Protein AF-A0AAE0TA79-F1 (afdb_monomer)

InterPro domains:
  IPR016680 NADH dehydrogenase [ubiquinone] (complex I), alpha subcomplex, subunit 8 [PTHR13344] (13-150)
  IPR031731 IMS import disulfide relay-system, CHCH-CHCH-like Cx9C [PF16860] (76-118)

Nearest PDB structures (foldseek):
  8ugn-assembly1_1X  TM=8.614E-01  e=1.586E-12  Sus scrofa
  7vz8-assembly1_u  TM=8.768E-01  e=3.203E-12  Sus scrofa
  8uex-assembly1_1X  TM=8.521E-01  e=9.447E-12  Sus scrofa
  8b9z-assembly1_X  TM=8.011E-01  e=2.444E-12  Drosophila melanogaster
  8esz-assembly1_A8  TM=8.380E-01  e=1.053E-11  Drosophila melanogaster

Secondary structure (DSSP, 8-state):
-PPPTT-PPPPHHHH--------HHHHHHHHHHHHHHSHHHHHHHHHHHHHH--GGGGHHHHHHHHHHHHHHHHHHHHHSHHHHHHHHHHHHHH-TT--SSTTHHHHHHHHHHIIIII--PPPPTTGGGS-------SPPP-PPPP-PPPPPPPPPP-TTTS---TT--------

Mean predicted aligned error: 9.64 Å

Structure (mmCIF, N/CA/C/O backbone):
data_AF-A0AAE0TA79-F1
#
_entry.id   AF-A0AAE0TA79-F1
#
loop_
_atom_site.group_PDB
_atom_site.id
_atom_site.type_symbol
_atom_site.label_atom_id
_atom_site.label_alt_id
_atom_site.label_comp_id
_atom_site.label_asym_id
_atom_site.label_entity_id
_atom_site.label_seq_id
_atom_site.pdbx_PDB_ins_code
_atom_site.Cartn_x
_atom_site.Cartn_y
_atom_site.Cartn_z
_atom_site.occupancy
_atom_site.B_iso_or_equiv
_atom_site.auth_seq_id
_atom_site.auth_comp_id
_atom_site.auth_asym_id
_atom_site.auth_atom_id
_atom_site.pdbx_PDB_model_num
ATOM 1 N N . MET A 1 1 ? 11.664 24.610 -18.629 1.00 49.12 1 M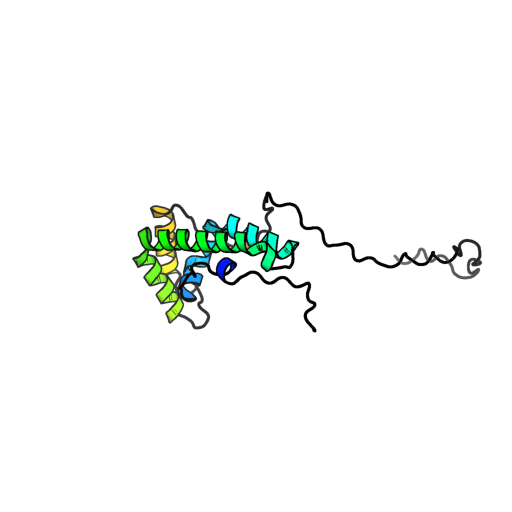ET A N 1
ATOM 2 C CA . MET A 1 1 ? 12.118 23.472 -19.454 1.00 49.12 1 MET A CA 1
ATOM 3 C C . MET A 1 1 ? 11.191 23.410 -20.657 1.00 49.12 1 MET A C 1
ATOM 5 O O . MET A 1 1 ? 9.999 23.251 -20.424 1.00 49.12 1 MET A O 1
ATOM 9 N N . PRO A 1 2 ? 11.652 23.659 -21.893 1.00 56.72 2 PRO A N 1
ATOM 10 C CA . PRO A 1 2 ? 10.791 23.514 -23.058 1.00 56.72 2 PRO A CA 1
ATOM 11 C C . PRO A 1 2 ? 10.674 22.024 -23.393 1.00 56.72 2 PRO A C 1
ATOM 13 O O . PRO A 1 2 ? 11.690 21.354 -23.585 1.00 56.72 2 PRO A O 1
ATOM 16 N N . TRP A 1 3 ? 9.445 21.513 -23.401 1.00 56.72 3 TRP A N 1
ATOM 17 C CA . TRP A 1 3 ? 9.122 20.164 -23.860 1.00 56.72 3 TRP A CA 1
ATOM 18 C C . TRP A 1 3 ? 9.621 20.000 -25.299 1.00 56.72 3 TRP A C 1
ATOM 20 O O . TRP A 1 3 ? 9.338 20.851 -26.145 1.00 56.72 3 TRP A O 1
ATOM 30 N N . LYS A 1 4 ? 10.409 18.956 -25.569 1.00 63.38 4 LYS A N 1
ATOM 31 C CA . LYS A 1 4 ? 10.784 18.592 -26.941 1.00 63.38 4 LYS A CA 1
ATOM 32 C C . LYS A 1 4 ? 9.718 17.645 -27.489 1.00 63.38 4 LYS A C 1
ATOM 34 O O . LYS A 1 4 ? 9.127 16.868 -26.749 1.00 63.38 4 LYS A O 1
ATOM 39 N N . GLU A 1 5 ? 9.516 17.679 -28.799 1.00 58.06 5 GLU A N 1
ATOM 40 C CA . GLU A 1 5 ? 8.507 16.911 -29.553 1.00 58.06 5 GLU A CA 1
ATOM 41 C C . GLU A 1 5 ? 8.632 15.373 -29.414 1.00 58.06 5 GLU A C 1
ATOM 43 O O . GLU A 1 5 ? 7.758 14.626 -29.836 1.00 58.06 5 GLU A O 1
ATOM 48 N N . THR A 1 6 ? 9.702 14.887 -28.776 1.00 63.78 6 THR A N 1
ATOM 49 C CA . THR A 1 6 ? 9.982 13.469 -28.501 1.00 63.78 6 THR A CA 1
ATOM 50 C C . THR A 1 6 ? 9.346 12.926 -27.213 1.00 63.78 6 THR A C 1
ATOM 52 O O . THR A 1 6 ? 9.469 11.733 -26.939 1.00 63.78 6 THR A O 1
ATOM 55 N N . ASP A 1 7 ? 8.693 13.760 -26.399 1.00 70.44 7 ASP A N 1
ATOM 56 C CA . ASP A 1 7 ? 8.113 13.330 -25.123 1.00 70.44 7 ASP A CA 1
ATOM 57 C C . ASP A 1 7 ? 6.706 12.725 -25.323 1.00 70.44 7 ASP A C 1
ATOM 59 O O . ASP A 1 7 ? 5.69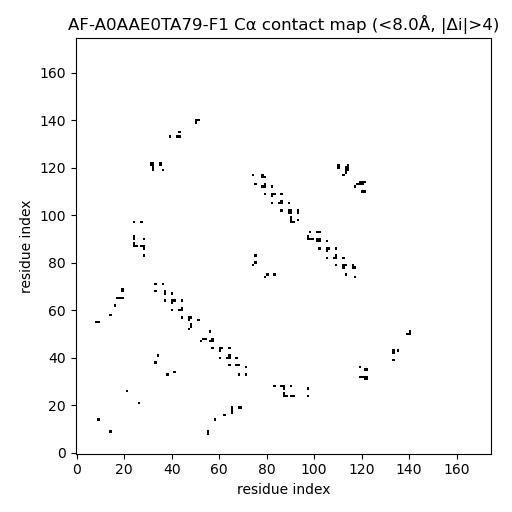8 13.419 -25.242 1.00 70.44 7 ASP A O 1
ATOM 63 N N . TYR A 1 8 ? 6.622 11.407 -25.551 1.00 78.69 8 TYR A N 1
ATOM 64 C CA . TYR A 1 8 ? 5.350 10.669 -25.677 1.00 78.69 8 TYR A CA 1
ATOM 65 C C . TYR A 1 8 ? 4.590 10.602 -24.343 1.00 78.69 8 TYR A C 1
ATOM 67 O O . TYR A 1 8 ? 5.076 9.981 -23.390 1.00 78.69 8 TYR A O 1
ATOM 75 N N . LEU A 1 9 ? 3.397 11.202 -24.270 1.00 86.56 9 LEU A N 1
ATOM 76 C CA . LEU A 1 9 ? 2.446 10.977 -23.179 1.00 86.56 9 LEU A CA 1
ATOM 77 C C . LEU A 1 9 ? 1.434 9.889 -23.578 1.00 86.56 9 LEU A C 1
ATOM 79 O O . LEU A 1 9 ? 0.942 9.919 -24.706 1.00 86.56 9 LEU A O 1
ATOM 83 N N . PRO A 1 10 ? 1.102 8.962 -22.663 1.00 88.69 10 PRO A N 1
ATOM 84 C CA . PRO A 1 10 ? 0.062 7.964 -22.893 1.00 88.69 10 PRO A CA 1
ATOM 85 C C . PRO A 1 10 ? -1.305 8.628 -23.096 1.00 88.69 10 PRO A C 1
ATOM 87 O O . PRO A 1 10 ? -1.559 9.731 -22.598 1.00 88.69 10 PRO A O 1
ATOM 90 N N . SER A 1 11 ? -2.190 7.946 -23.821 1.00 91.75 11 SER A N 1
ATOM 91 C CA . SER A 1 11 ? -3.553 8.425 -24.058 1.00 91.75 11 SER A CA 1
ATOM 92 C C . SER A 1 11 ? -4.396 8.376 -22.774 1.00 91.75 11 SER A C 1
ATOM 94 O O . SER A 1 11 ? -4.094 7.641 -21.831 1.00 91.75 11 SER A O 1
ATOM 96 N N . TYR A 1 12 ? -5.492 9.142 -22.728 1.00 90.44 12 TYR A N 1
ATOM 97 C CA . TYR A 1 12 ? -6.413 9.102 -21.585 1.00 90.44 12 TYR A CA 1
ATOM 98 C C . TYR A 1 12 ? -7.022 7.711 -21.370 1.00 90.44 12 TYR A C 1
ATOM 100 O O . TYR A 1 12 ? -7.181 7.296 -20.228 1.00 90.44 12 TYR A O 1
ATOM 108 N N . GLU A 1 13 ? -7.299 6.972 -22.444 1.00 90.75 13 GLU A N 1
ATOM 109 C CA . GLU A 1 13 ? -7.868 5.620 -22.374 1.00 90.75 13 GLU A CA 1
ATOM 110 C C . GLU A 1 13 ? -6.910 4.624 -21.702 1.00 90.75 13 GLU A C 1
ATOM 112 O O . GLU A 1 13 ? -7.327 3.761 -20.930 1.00 90.75 13 GLU A O 1
ATOM 117 N N . GLU A 1 14 ? -5.602 4.773 -21.928 1.00 88.38 14 GLU A N 1
ATOM 118 C CA . GLU A 1 14 ? -4.585 3.954 -21.265 1.00 88.38 14 GLU A CA 1
ATOM 119 C C . GLU A 1 14 ? -4.482 4.251 -19.765 1.00 88.38 14 GLU A C 1
ATOM 121 O O . GLU A 1 14 ? -4.172 3.348 -18.982 1.00 88.38 14 GLU A O 1
ATOM 126 N N . LEU A 1 15 ? -4.739 5.498 -19.366 1.00 90.12 15 LEU A N 1
ATOM 127 C CA . LEU A 1 15 ? -4.671 5.973 -17.983 1.00 90.12 15 LEU A CA 1
ATOM 128 C C . LEU A 1 15 ? -5.944 5.669 -17.188 1.00 90.12 15 LEU A C 1
ATOM 130 O O . LEU A 1 15 ? -5.881 5.552 -15.965 1.00 90.12 15 LEU A O 1
ATOM 134 N N . THR A 1 16 ? -7.093 5.539 -17.855 1.00 91.44 16 THR A N 1
ATOM 135 C CA . THR A 1 16 ? -8.363 5.256 -17.186 1.00 91.44 16 THR A CA 1
ATOM 136 C C . THR A 1 16 ? -8.381 3.841 -16.615 1.00 91.44 16 THR A C 1
ATOM 138 O O . THR A 1 16 ? -8.435 2.845 -17.335 1.00 91.44 16 THR A O 1
ATOM 141 N N . VAL A 1 17 ? -8.342 3.760 -15.289 1.00 92.44 17 VAL A N 1
ATOM 142 C CA . VAL A 1 17 ? -8.389 2.532 -14.488 1.00 92.44 17 VAL A CA 1
ATOM 143 C C . VAL A 1 17 ? -9.416 2.770 -13.381 1.00 92.44 17 VAL A C 1
ATOM 145 O O . VAL A 1 17 ? -9.507 3.900 -12.898 1.00 92.44 17 VAL A O 1
ATOM 148 N N . PRO A 1 18 ? -10.208 1.766 -12.959 1.00 93.25 18 PRO A N 1
ATOM 149 C CA . PRO A 1 18 ? -11.078 1.936 -11.802 1.00 93.25 18 PRO A CA 1
ATOM 150 C C . PRO A 1 18 ? -10.252 2.360 -10.581 1.00 93.25 18 PRO A C 1
ATOM 152 O O . PRO A 1 18 ? -9.263 1.715 -10.239 1.00 93.25 18 PRO A O 1
ATOM 155 N N . GLU A 1 19 ? -10.649 3.447 -9.927 1.00 92.50 19 GLU A N 1
ATOM 156 C CA . GLU A 1 19 ? -9.941 3.970 -8.761 1.00 92.50 19 GLU A CA 1
ATOM 157 C C . GLU A 1 19 ? -10.451 3.345 -7.465 1.00 92.50 19 GLU A C 1
ATOM 159 O O . GLU A 1 19 ? -11.646 3.099 -7.276 1.00 92.50 19 GLU A O 1
ATOM 164 N N . LEU A 1 20 ? -9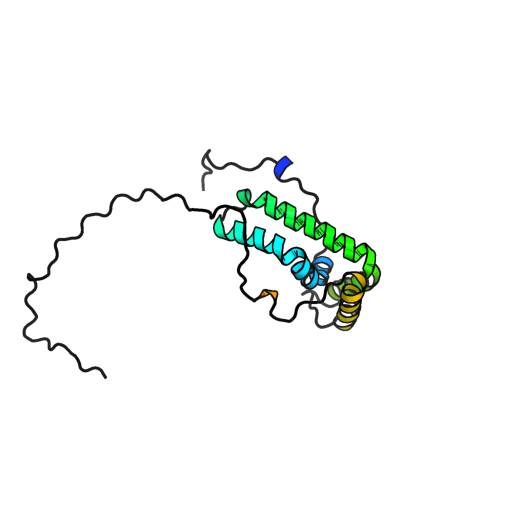.532 3.120 -6.530 1.00 93.19 20 LEU A N 1
ATOM 165 C CA . LEU A 1 20 ? -9.876 2.645 -5.202 1.00 93.19 20 LEU A CA 1
ATOM 166 C C . LEU A 1 20 ? -10.386 3.819 -4.353 1.00 93.19 20 LEU A C 1
ATOM 168 O O . LEU A 1 20 ? -9.611 4.519 -3.705 1.00 93.19 20 LEU A O 1
ATOM 172 N N . THR A 1 21 ? -11.702 4.026 -4.343 1.00 93.00 21 THR A N 1
ATOM 173 C CA . THR A 1 21 ? -12.366 5.123 -3.618 1.00 93.00 21 THR A CA 1
ATOM 174 C C . THR A 1 21 ? -12.470 4.840 -2.113 1.00 93.00 21 THR A C 1
ATOM 176 O O . THR A 1 21 ? -13.562 4.671 -1.566 1.00 93.00 21 T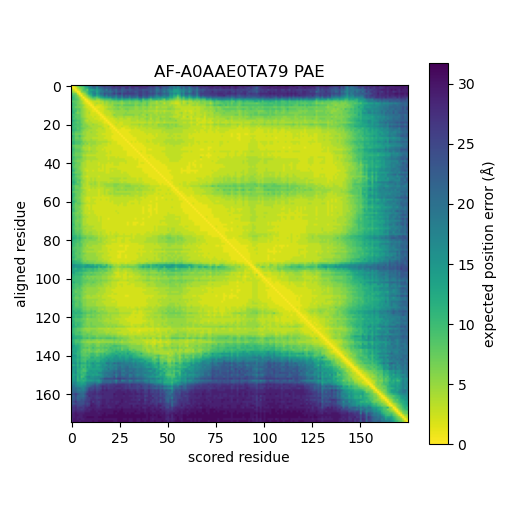HR A O 1
ATOM 179 N N . LEU A 1 22 ? -11.327 4.732 -1.433 1.00 92.94 22 LEU A N 1
ATOM 180 C CA . LEU A 1 22 ? -11.237 4.539 0.015 1.00 92.94 22 LEU A CA 1
ATOM 181 C C . LEU A 1 22 ? -10.621 5.764 0.688 1.00 92.94 22 LEU A C 1
ATOM 183 O O . LEU A 1 22 ? -9.752 6.431 0.134 1.00 92.94 22 LEU A O 1
ATOM 187 N N . THR A 1 23 ? -11.045 6.041 1.918 1.00 94.00 23 THR A N 1
ATOM 188 C CA . THR A 1 23 ? -10.473 7.130 2.713 1.00 94.00 23 THR A CA 1
ATOM 189 C C . THR A 1 23 ? -9.132 6.720 3.331 1.00 94.00 23 THR A C 1
ATOM 191 O O . THR A 1 23 ? -8.845 5.541 3.561 1.00 94.00 23 THR A O 1
ATOM 194 N N . THR A 1 24 ? -8.296 7.705 3.659 1.00 93.94 24 THR A N 1
ATOM 195 C CA . THR A 1 24 ? -6.998 7.502 4.321 1.00 93.94 24 THR A CA 1
ATOM 196 C C . THR A 1 24 ? -7.037 6.606 5.573 1.00 93.94 24 THR A C 1
ATOM 198 O O . THR A 1 24 ? -6.192 5.710 5.655 1.00 93.94 24 THR A O 1
ATOM 201 N N . PRO A 1 25 ? -7.963 6.766 6.547 1.00 94.56 25 PRO A N 1
ATOM 202 C CA . PRO A 1 25 ? -8.030 5.879 7.717 1.00 94.56 25 PRO A CA 1
ATOM 203 C C . PRO A 1 25 ? -8.295 4.418 7.339 1.00 94.56 25 PRO A C 1
ATOM 205 O O . PRO A 1 25 ? -7.693 3.518 7.923 1.00 94.56 25 PRO A O 1
ATOM 208 N N . VAL A 1 26 ? -9.130 4.177 6.324 1.00 95.44 26 VAL A N 1
ATOM 209 C CA . VAL A 1 26 ? -9.439 2.834 5.815 1.00 95.44 26 VAL A CA 1
ATOM 210 C C . VAL A 1 26 ? -8.197 2.198 5.196 1.00 95.44 26 VAL A C 1
ATOM 212 O O . VAL A 1 26 ? -7.817 1.081 5.557 1.00 95.44 26 VAL A O 1
ATOM 215 N N . MET A 1 27 ? -7.511 2.933 4.317 1.00 94.69 27 MET A N 1
ATOM 216 C CA . MET A 1 27 ? -6.281 2.452 3.687 1.00 94.69 27 MET A CA 1
ATOM 217 C C . MET A 1 27 ? -5.200 2.163 4.736 1.00 94.69 27 MET A C 1
ATOM 219 O O . MET A 1 27 ? -4.521 1.137 4.689 1.00 94.69 27 MET A O 1
ATOM 223 N N . ARG A 1 28 ? -5.083 3.031 5.744 1.00 94.56 28 ARG A N 1
ATOM 224 C CA . ARG A 1 28 ? -4.107 2.899 6.828 1.00 94.56 28 ARG A CA 1
ATOM 225 C C . ARG A 1 28 ? -4.408 1.727 7.760 1.00 94.56 28 ARG A C 1
ATOM 227 O O . ARG A 1 28 ? -3.478 1.031 8.160 1.00 94.56 28 ARG A O 1
ATOM 234 N N . ALA A 1 29 ? -5.678 1.470 8.065 1.00 95.25 29 ALA A N 1
ATOM 235 C CA . ALA A 1 29 ? -6.113 0.302 8.827 1.00 95.25 29 ALA A CA 1
ATOM 236 C C . ALA A 1 29 ? -5.748 -1.010 8.107 1.00 95.25 29 ALA A C 1
ATOM 238 O O . ALA A 1 29 ? -5.220 -1.940 8.719 1.00 95.25 29 ALA A O 1
ATOM 239 N N . GLY A 1 30 ? -5.973 -1.066 6.791 1.00 94.06 30 GLY A N 1
ATOM 240 C CA . GLY A 1 30 ? -5.681 -2.239 5.965 1.00 94.06 30 GLY A CA 1
ATOM 241 C C 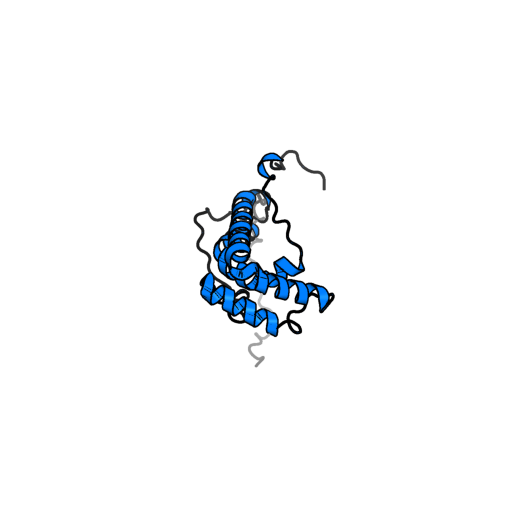. GLY A 1 30 ? -4.207 -2.418 5.584 1.00 94.06 30 GLY A C 1
ATOM 242 O O . GLY A 1 30 ? -3.825 -3.516 5.184 1.00 94.06 30 GLY A O 1
ATOM 243 N N . ALA A 1 31 ? -3.367 -1.386 5.726 1.00 94.94 31 ALA A N 1
ATOM 244 C CA . ALA A 1 31 ? -2.038 -1.304 5.112 1.00 94.94 31 ALA A CA 1
ATOM 245 C C . ALA A 1 31 ? -1.116 -2.507 5.382 1.00 94.94 31 ALA A C 1
ATOM 247 O O . ALA A 1 31 ? -0.437 -2.975 4.472 1.00 94.94 31 ALA A O 1
ATOM 248 N N . LEU A 1 32 ? -1.093 -3.038 6.611 1.00 94.62 32 LEU A N 1
ATOM 249 C CA . LEU A 1 32 ? -0.202 -4.154 6.965 1.00 94.62 32 LEU A CA 1
ATOM 250 C C . LEU A 1 32 ? -0.610 -5.474 6.298 1.00 94.62 32 LEU A C 1
ATOM 252 O O . LEU A 1 32 ? 0.250 -6.252 5.893 1.00 94.62 32 LEU A O 1
ATOM 256 N N . HIS A 1 33 ? -1.912 -5.733 6.197 1.00 95.69 33 HIS A N 1
ATOM 257 C CA . HIS A 1 33 ? -2.436 -6.943 5.560 1.00 95.69 33 HIS A CA 1
ATOM 258 C C . HIS A 1 33 ? -2.434 -6.802 4.043 1.00 95.69 33 HIS A C 1
ATOM 260 O O . HIS A 1 33 ? -1.999 -7.716 3.349 1.00 95.69 33 HIS A O 1
ATOM 266 N N . PHE A 1 34 ? -2.822 -5.626 3.545 1.00 95.94 34 PHE A N 1
ATOM 267 C CA . PHE A 1 34 ? -2.750 -5.271 2.131 1.00 95.94 34 PHE A CA 1
ATOM 268 C C . PHE A 1 34 ? -1.323 -5.413 1.598 1.00 95.94 34 PHE A C 1
ATOM 270 O O . PHE A 1 34 ? -1.103 -6.108 0.612 1.00 95.94 34 PHE A O 1
ATOM 277 N N . GLY A 1 35 ? -0.339 -4.842 2.298 1.00 95.19 35 GLY A N 1
ATOM 278 C CA . GLY A 1 35 ? 1.063 -4.928 1.904 1.00 95.19 35 GLY A CA 1
ATOM 279 C C . GLY A 1 35 ? 1.609 -6.355 1.915 1.00 95.19 35 GLY A C 1
ATOM 280 O O . GLY A 1 35 ? 2.489 -6.662 1.124 1.00 95.19 35 GLY A O 1
ATOM 281 N N . LYS A 1 36 ? 1.098 -7.246 2.777 1.00 95.25 36 LYS A N 1
ATOM 282 C CA . LYS A 1 36 ? 1.488 -8.665 2.758 1.00 95.25 36 LYS A CA 1
ATOM 283 C C . LYS A 1 36 ? 0.821 -9.426 1.611 1.00 95.25 36 LYS A C 1
ATOM 285 O O . LYS A 1 36 ? 1.459 -10.286 1.017 1.00 95.25 36 LYS A O 1
ATOM 290 N N . TYR A 1 37 ? -0.442 -9.125 1.319 1.00 95.81 37 TYR A N 1
ATOM 291 C CA . TYR A 1 37 ? -1.211 -9.791 0.269 1.00 95.81 37 TYR A CA 1
ATOM 292 C C . TYR A 1 37 ? -0.749 -9.382 -1.138 1.00 95.81 37 TYR A C 1
ATOM 294 O O . TYR A 1 37 ? -0.504 -10.246 -1.972 1.00 95.81 37 TYR A O 1
ATOM 302 N N . CYS A 1 38 ? -0.560 -8.081 -1.371 1.00 96.25 38 CYS A N 1
ATOM 303 C CA . CYS A 1 38 ? -0.137 -7.512 -2.656 1.00 96.25 38 CYS A CA 1
ATOM 304 C C . CYS A 1 38 ? 1.378 -7.271 -2.746 1.00 96.25 38 CYS A C 1
ATOM 306 O O . CYS A 1 38 ? 1.832 -6.454 -3.545 1.00 96.25 38 CYS A O 1
ATOM 308 N N . ASP A 1 39 ? 2.175 -7.942 -1.909 1.00 94.19 39 ASP A N 1
ATOM 309 C CA . ASP A 1 39 ? 3.618 -7.692 -1.792 1.00 94.19 39 ASP A CA 1
ATOM 310 C C . ASP A 1 39 ? 4.343 -7.882 -3.134 1.00 94.19 39 ASP A C 1
ATOM 312 O O . ASP A 1 39 ? 5.238 -7.113 -3.476 1.00 94.19 39 ASP A O 1
ATOM 316 N N . ASN A 1 40 ? 3.933 -8.887 -3.913 1.00 94.06 40 ASN A N 1
ATOM 317 C CA . ASN A 1 40 ? 4.562 -9.230 -5.186 1.00 94.06 40 ASN A CA 1
ATOM 318 C C . ASN A 1 40 ? 4.312 -8.150 -6.250 1.00 94.06 40 ASN A C 1
ATOM 320 O O . ASN A 1 40 ? 5.252 -7.629 -6.837 1.00 94.06 40 ASN A O 1
ATOM 324 N N . GLN A 1 41 ? 3.049 -7.764 -6.438 1.00 95.56 41 GLN A N 1
ATOM 325 C CA . GLN A 1 41 ? 2.622 -6.767 -7.421 1.00 95.56 41 GLN A CA 1
ATOM 326 C C . GLN A 1 41 ? 3.184 -5.383 -7.084 1.00 95.56 41 GLN A C 1
ATOM 328 O O . GLN A 1 41 ? 3.698 -4.686 -7.954 1.00 95.56 41 GLN A O 1
ATOM 333 N N . CYS A 1 42 ? 3.137 -4.995 -5.804 1.00 95.06 42 CYS A N 1
ATOM 334 C CA . CYS A 1 42 ? 3.696 -3.724 -5.351 1.00 95.06 42 CYS A CA 1
ATOM 335 C C . CYS A 1 42 ? 5.208 -3.661 -5.589 1.00 95.06 42 CYS A C 1
ATOM 337 O O . CYS A 1 42 ? 5.720 -2.621 -5.995 1.00 95.06 42 CYS A O 1
ATOM 339 N N . LYS A 1 43 ? 5.936 -4.757 -5.351 1.00 94.38 43 LYS A N 1
ATOM 340 C CA . LYS A 1 43 ? 7.386 -4.800 -5.576 1.00 94.38 43 LYS A CA 1
ATOM 341 C C . LYS A 1 43 ? 7.760 -4.793 -7.048 1.00 94.38 43 LYS A C 1
ATOM 343 O O . LYS A 1 43 ? 8.743 -4.136 -7.371 1.00 94.38 43 LYS A O 1
ATOM 348 N N . GLU A 1 44 ? 6.983 -5.436 -7.915 1.00 94.38 44 GLU A N 1
ATOM 349 C CA . GLU A 1 44 ? 7.193 -5.363 -9.366 1.00 94.38 44 GLU A CA 1
ATOM 350 C C . GLU A 1 44 ? 7.088 -3.912 -9.842 1.00 94.38 44 GLU A C 1
ATOM 352 O O . GLU A 1 44 ? 8.010 -3.384 -10.464 1.00 94.38 44 GLU A O 1
ATOM 357 N N . PHE A 1 45 ? 6.015 -3.223 -9.440 1.00 94.75 45 PHE A N 1
ATOM 358 C CA . PHE A 1 45 ? 5.822 -1.812 -9.759 1.00 94.75 45 PHE A CA 1
ATOM 359 C C . PHE A 1 45 ? 6.972 -0.940 -9.238 1.00 94.75 45 PHE A C 1
ATOM 361 O O . PHE A 1 45 ? 7.532 -0.137 -9.985 1.00 94.75 45 PHE A O 1
ATOM 368 N N . MET A 1 46 ? 7.366 -1.116 -7.972 1.00 94.00 46 MET A N 1
ATOM 369 C CA . MET A 1 46 ? 8.460 -0.338 -7.388 1.00 94.00 46 MET A CA 1
ATOM 370 C C . MET A 1 46 ? 9.798 -0.630 -8.077 1.00 94.00 46 MET A C 1
ATOM 372 O O . MET A 1 46 ? 10.563 0.302 -8.313 1.00 94.00 46 MET A O 1
ATOM 376 N N . LEU A 1 47 ? 10.090 -1.886 -8.431 1.00 92.75 47 LEU A N 1
ATOM 377 C CA . LEU A 1 47 ? 11.322 -2.239 -9.138 1.00 92.75 47 LEU A CA 1
ATOM 378 C C . LEU A 1 47 ? 11.336 -1.640 -10.550 1.00 92.75 47 LEU A C 1
ATOM 380 O O . LEU A 1 47 ? 12.342 -1.050 -10.940 1.00 92.75 47 LEU A O 1
ATOM 384 N N . CYS A 1 48 ? 10.221 -1.724 -11.282 1.00 93.12 48 CYS A N 1
ATOM 385 C CA . CYS A 1 48 ? 10.074 -1.083 -12.588 1.00 93.12 48 CYS A CA 1
ATOM 386 C C . CYS A 1 48 ? 10.313 0.425 -12.493 1.00 93.12 48 CYS A C 1
ATOM 388 O O . CYS A 1 48 ? 11.100 0.983 -13.263 1.00 93.12 48 CYS A O 1
ATOM 390 N N . TYR A 1 49 ? 9.687 1.078 -11.513 1.00 92.12 49 TYR A N 1
ATOM 391 C CA . TYR A 1 49 ? 9.811 2.515 -11.306 1.00 92.12 49 TYR A CA 1
ATOM 392 C C . TYR A 1 49 ? 11.253 2.926 -10.986 1.00 92.12 49 TYR A C 1
ATOM 394 O O . TYR A 1 49 ? 11.768 3.866 -11.587 1.00 92.12 49 TYR A O 1
ATOM 402 N N . TYR A 1 50 ? 11.932 2.199 -10.093 1.00 91.19 50 TYR A N 1
ATOM 403 C CA . TYR A 1 50 ? 13.319 2.496 -9.725 1.00 91.19 50 TYR A CA 1
ATOM 404 C C . TYR A 1 50 ? 14.332 2.216 -10.841 1.00 91.19 50 TYR A C 1
ATOM 406 O O . TYR A 1 50 ? 15.342 2.909 -10.922 1.00 91.19 50 TYR A O 1
ATOM 414 N N . GLU A 1 51 ? 14.107 1.212 -11.690 1.00 90.38 51 GLU A N 1
ATOM 415 C CA . GLU A 1 51 ? 15.029 0.904 -12.789 1.00 90.38 51 GLU A CA 1
ATOM 416 C C . GLU A 1 51 ? 14.855 1.828 -13.991 1.00 90.38 51 GLU A C 1
ATOM 418 O O . GLU A 1 51 ? 15.838 2.216 -14.620 1.00 90.38 51 GLU A O 1
ATOM 423 N N . THR A 1 52 ? 13.608 2.145 -14.340 1.00 87.69 52 THR A N 1
ATOM 424 C CA . THR A 1 52 ? 13.299 2.956 -15.525 1.00 87.69 52 THR A CA 1
ATOM 425 C C . THR A 1 52 ? 13.336 4.448 -15.242 1.00 87.69 52 THR A C 1
ATOM 427 O O . THR A 1 52 ? 13.594 5.215 -16.163 1.00 87.69 52 THR A O 1
ATOM 430 N N . MET A 1 53 ? 13.078 4.858 -13.993 1.00 86.81 53 MET A N 1
ATOM 431 C CA . MET A 1 53 ? 12.913 6.256 -13.577 1.00 86.81 53 MET A CA 1
ATOM 432 C C . MET A 1 53 ? 11.838 7.012 -14.386 1.00 86.81 53 MET A C 1
ATOM 434 O O . MET A 1 53 ? 11.788 8.239 -14.354 1.00 86.81 53 MET A O 1
ATOM 438 N N . ASP A 1 54 ? 10.948 6.275 -15.065 1.00 86.69 54 ASP A N 1
ATOM 439 C CA . ASP A 1 54 ? 9.903 6.787 -15.949 1.00 86.69 54 ASP A CA 1
ATOM 440 C C . ASP A 1 54 ? 8.550 6.142 -15.586 1.00 86.69 54 ASP A C 1
ATOM 442 O O . ASP A 1 54 ? 8.326 4.967 -15.891 1.00 86.69 54 ASP A O 1
ATOM 446 N N . PRO A 1 55 ? 7.578 6.883 -15.021 1.00 87.44 55 PRO A N 1
ATOM 447 C CA . PRO A 1 55 ? 6.299 6.300 -14.599 1.00 87.44 55 PRO A CA 1
ATOM 448 C C . PRO A 1 55 ? 5.453 5.761 -15.764 1.00 87.44 55 PRO A C 1
ATOM 450 O O . PRO A 1 55 ? 4.636 4.865 -15.572 1.00 87.44 55 PRO A O 1
ATOM 453 N N . ARG A 1 56 ? 5.654 6.275 -16.985 1.00 89.50 56 ARG A N 1
ATOM 454 C CA . ARG A 1 56 ? 4.877 5.902 -18.184 1.00 89.50 56 ARG A CA 1
ATOM 455 C C . ARG A 1 56 ? 5.102 4.448 -18.609 1.00 89.50 56 ARG A C 1
ATOM 457 O O . ARG A 1 56 ? 4.201 3.830 -19.161 1.00 89.50 56 ARG A O 1
ATOM 464 N N . LYS A 1 57 ? 6.294 3.904 -18.354 1.00 89.06 57 LYS A N 1
ATOM 465 C CA . LYS A 1 57 ? 6.654 2.526 -18.725 1.00 89.06 57 LYS A CA 1
ATOM 466 C C . LYS A 1 57 ? 6.056 1.489 -17.773 1.00 89.06 57 LYS A C 1
ATOM 468 O O . LYS A 1 57 ? 5.873 0.355 -18.188 1.00 89.06 57 LYS A O 1
ATOM 473 N N . CYS A 1 58 ? 5.730 1.896 -16.544 1.00 92.44 58 CYS A N 1
ATOM 474 C CA . CYS A 1 58 ? 5.291 1.009 -15.463 1.00 92.44 58 CYS A CA 1
ATOM 475 C C . CYS A 1 58 ? 3.769 1.064 -15.204 1.00 92.44 58 CYS A C 1
ATOM 477 O O . CYS A 1 58 ? 3.298 0.785 -14.098 1.00 92.44 58 CYS A O 1
ATOM 479 N N . LEU A 1 59 ? 2.981 1.513 -16.192 1.00 93.38 59 LEU A N 1
ATOM 480 C CA . LEU A 1 59 ? 1.531 1.688 -16.043 1.00 93.38 59 LEU A CA 1
ATOM 481 C C . LEU A 1 59 ? 0.790 0.356 -15.906 1.00 93.38 59 LEU A C 1
ATOM 483 O O . LEU A 1 59 ? -0.203 0.284 -15.184 1.00 93.38 59 LEU A O 1
ATOM 487 N N . ASN A 1 60 ? 1.262 -0.698 -16.571 1.00 92.38 60 ASN A N 1
ATOM 488 C CA . ASN A 1 60 ? 0.619 -2.010 -16.517 1.00 92.38 60 ASN A CA 1
ATOM 489 C C . ASN A 1 60 ? 0.783 -2.642 -15.131 1.00 92.38 60 ASN A C 1
ATOM 491 O O . ASN A 1 60 ? -0.182 -3.120 -14.544 1.00 92.38 60 ASN A O 1
ATOM 495 N N . GLU A 1 61 ? 1.973 -2.542 -14.553 1.00 93.88 61 GLU A N 1
ATOM 496 C CA . GLU A 1 61 ? 2.286 -2.962 -13.191 1.00 93.88 61 GLU A CA 1
ATOM 497 C C . GLU A 1 61 ? 1.473 -2.146 -12.174 1.00 93.88 61 GLU A C 1
ATOM 499 O O . GLU A 1 61 ? 0.950 -2.688 -11.202 1.00 93.88 61 GLU A O 1
ATOM 504 N N . GLY A 1 62 ? 1.281 -0.846 -12.427 1.00 94.56 62 GLY A N 1
ATOM 505 C CA . GLY A 1 62 ? 0.395 -0.003 -11.621 1.00 94.56 62 GLY A CA 1
ATOM 506 C C . GLY A 1 62 ? -1.067 -0.470 -11.652 1.00 94.56 62 GLY A C 1
ATOM 507 O O . GLY A 1 62 ? -1.721 -0.539 -10.609 1.00 94.56 62 GLY A O 1
ATOM 508 N N . LYS A 1 63 ? -1.580 -0.864 -12.827 1.00 95.31 63 LYS A N 1
ATOM 509 C CA . LYS A 1 63 ? -2.925 -1.456 -12.977 1.00 95.31 63 LYS A CA 1
ATOM 510 C C . LYS A 1 63 ? -3.064 -2.749 -12.178 1.00 95.31 63 LYS A C 1
ATOM 512 O O . LYS A 1 63 ? -4.088 -2.963 -11.531 1.00 95.31 63 LYS A O 1
ATOM 517 N N . GLU A 1 64 ? -2.028 -3.579 -12.186 1.00 95.00 64 GLU A N 1
ATOM 518 C CA . GLU A 1 64 ? -1.965 -4.831 -11.429 1.00 95.00 64 GLU A CA 1
ATOM 519 C C . GLU A 1 64 ? -2.011 -4.606 -9.910 1.00 95.00 64 GLU A C 1
ATOM 521 O O . GLU A 1 64 ? -2.749 -5.296 -9.198 1.00 95.00 64 GLU A O 1
ATOM 526 N N . VAL A 1 65 ? -1.305 -3.589 -9.401 1.00 95.88 65 VAL A N 1
ATOM 527 C CA . VAL A 1 65 ? -1.385 -3.184 -7.986 1.00 95.88 65 VAL A CA 1
ATOM 528 C C . VAL A 1 65 ? -2.805 -2.751 -7.620 1.00 95.88 65 VAL A C 1
ATOM 530 O O . VAL A 1 65 ? -3.353 -3.204 -6.611 1.00 95.88 65 VAL A O 1
ATOM 533 N N . THR A 1 66 ? -3.432 -1.924 -8.457 1.00 95.56 66 THR A N 1
ATOM 534 C CA . THR A 1 66 ? -4.807 -1.457 -8.241 1.00 95.56 66 THR A CA 1
ATOM 535 C C . THR A 1 66 ? -5.807 -2.616 -8.269 1.00 95.56 66 THR A C 1
ATOM 537 O O . THR A 1 66 ? -6.673 -2.702 -7.394 1.00 95.56 66 THR A O 1
ATOM 540 N N . ARG A 1 67 ? -5.649 -3.569 -9.200 1.00 96.06 67 ARG A N 1
ATOM 541 C CA . ARG A 1 67 ? -6.453 -4.801 -9.251 1.00 96.06 67 ARG A CA 1
ATOM 542 C C . ARG A 1 67 ? -6.327 -5.604 -7.958 1.00 96.06 67 ARG A C 1
ATOM 544 O O . ARG A 1 67 ? -7.342 -5.978 -7.371 1.00 96.06 67 ARG A O 1
ATOM 551 N N . CYS A 1 68 ? -5.101 -5.799 -7.472 1.00 97.00 68 CYS A N 1
ATOM 552 C CA . CYS A 1 68 ? -4.857 -6.486 -6.205 1.00 97.00 68 CYS A CA 1
ATOM 553 C C . CYS A 1 68 ? -5.511 -5.758 -5.013 1.00 97.00 68 CYS A C 1
ATOM 555 O O . CYS A 1 68 ? -6.062 -6.398 -4.115 1.00 97.00 68 CYS A O 1
ATOM 557 N N . GLY A 1 69 ? -5.536 -4.420 -5.035 1.00 96.00 69 GLY A N 1
ATOM 558 C CA . GLY A 1 69 ? -6.293 -3.591 -4.093 1.00 96.00 69 GLY A CA 1
ATOM 559 C C . GLY A 1 69 ? -7.780 -3.928 -4.054 1.00 96.00 69 GLY A C 1
ATOM 560 O O . GLY A 1 69 ? -8.313 -4.219 -2.979 1.00 96.00 69 GLY A O 1
ATOM 561 N N . PHE A 1 70 ? -8.447 -3.958 -5.207 1.00 96.19 70 PHE A N 1
ATOM 562 C CA . PHE A 1 70 ? -9.865 -4.325 -5.274 1.00 96.19 70 PHE A CA 1
ATOM 563 C C . PHE A 1 70 ? -10.136 -5.741 -4.775 1.00 96.19 70 PHE A C 1
ATOM 565 O O . PHE A 1 70 ? -11.099 -5.957 -4.039 1.00 96.19 70 PHE A O 1
ATOM 572 N N . GLU A 1 71 ? -9.287 -6.704 -5.131 1.00 95.69 71 GLU A N 1
ATOM 573 C CA . GLU A 1 71 ? -9.420 -8.078 -4.648 1.00 95.69 71 GLU A CA 1
ATOM 574 C C . GLU A 1 71 ? -9.291 -8.160 -3.125 1.00 95.69 71 GLU A C 1
ATOM 576 O O . GLU A 1 71 ? -10.111 -8.802 -2.462 1.00 95.69 71 GLU A O 1
ATOM 581 N N . PHE A 1 72 ? -8.286 -7.488 -2.557 1.00 96.12 72 PHE A N 1
ATOM 582 C CA . PHE A 1 72 ? -8.041 -7.473 -1.120 1.00 96.12 72 PHE A CA 1
ATOM 583 C C . PHE A 1 72 ? -9.203 -6.831 -0.357 1.00 96.12 72 PHE A C 1
ATOM 585 O O . PHE A 1 72 ? -9.797 -7.467 0.516 1.00 96.12 72 PHE A O 1
ATOM 592 N N . PHE A 1 73 ? -9.577 -5.596 -0.699 1.00 95.88 73 PHE A N 1
ATOM 593 C CA . PHE A 1 73 ? -10.669 -4.902 -0.012 1.00 95.88 73 PHE A CA 1
ATOM 594 C C . PHE A 1 73 ? -12.029 -5.558 -0.279 1.00 95.88 73 PHE A C 1
ATOM 596 O O . PHE A 1 73 ? -12.891 -5.567 0.602 1.00 95.88 73 PHE A O 1
ATOM 603 N N . GLY A 1 74 ? -12.201 -6.206 -1.434 1.00 95.50 74 GLY A N 1
ATOM 604 C CA . GLY A 1 74 ? -13.344 -7.067 -1.719 1.00 95.50 74 GLY A CA 1
ATOM 605 C C . GLY A 1 74 ? -13.432 -8.265 -0.770 1.00 95.50 74 GLY A C 1
ATOM 606 O O . GLY A 1 74 ? -14.515 -8.565 -0.267 1.00 95.50 74 GLY A O 1
ATOM 607 N N . LYS A 1 75 ? -12.308 -8.929 -0.464 1.00 95.44 75 LYS A N 1
ATOM 608 C CA . LYS A 1 75 ? -12.249 -10.017 0.532 1.00 95.44 75 LYS A CA 1
ATOM 609 C C . LYS A 1 75 ? -12.515 -9.508 1.949 1.00 95.44 75 LYS A C 1
ATOM 611 O O . LYS A 1 75 ? -13.318 -10.109 2.660 1.00 95.44 75 LYS A O 1
ATOM 616 N N . VAL A 1 76 ? -11.912 -8.383 2.340 1.00 95.62 76 VAL A N 1
ATOM 617 C CA . VAL A 1 76 ? -12.141 -7.766 3.660 1.00 95.62 76 VAL A CA 1
ATOM 618 C C . VAL A 1 76 ? -13.624 -7.448 3.854 1.00 95.62 76 VAL A C 1
ATOM 620 O O . VAL A 1 76 ? -14.201 -7.843 4.864 1.00 95.62 76 VAL A O 1
ATOM 623 N N . LYS A 1 77 ? -14.268 -6.830 2.856 1.00 95.31 77 LYS A N 1
ATOM 624 C CA . LYS A 1 77 ? -15.700 -6.504 2.894 1.00 95.31 77 LYS A CA 1
ATOM 625 C C . LYS A 1 77 ? -16.599 -7.744 2.973 1.00 95.31 77 LYS A C 1
ATOM 627 O O . LYS A 1 77 ? -17.643 -7.690 3.608 1.00 95.31 77 LYS A O 1
ATOM 632 N N . LYS A 1 78 ? -16.223 -8.857 2.336 1.00 96.38 78 LYS A N 1
ATOM 633 C CA . LYS A 1 78 ? -17.017 -10.100 2.361 1.00 96.38 78 LYS A CA 1
ATOM 634 C C . LYS A 1 78 ? -16.930 -10.844 3.693 1.00 96.38 78 LYS A C 1
ATOM 636 O O . LYS A 1 78 ? -17.907 -11.462 4.097 1.00 96.38 78 LYS A O 1
ATOM 641 N N . HIS A 1 79 ? -15.770 -10.821 4.348 1.00 95.81 79 HIS A N 1
ATOM 642 C CA . HIS A 1 79 ? -15.507 -11.690 5.497 1.00 95.81 79 HIS A CA 1
ATOM 643 C C . HIS A 1 79 ? -15.445 -10.960 6.844 1.00 95.81 79 HIS A C 1
ATOM 645 O O . HIS A 1 79 ? -15.913 -11.516 7.836 1.00 95.81 79 HIS A O 1
ATOM 651 N N . CYS A 1 80 ? -14.872 -9.756 6.896 1.00 95.88 80 CYS A N 1
ATOM 652 C CA . CYS A 1 80 ? -14.500 -9.055 8.134 1.00 95.88 80 CYS A CA 1
ATOM 653 C C . CYS A 1 80 ? -14.951 -7.584 8.138 1.00 95.88 80 CYS A C 1
ATOM 655 O O . CYS A 1 80 ? -14.224 -6.719 8.629 1.00 95.88 80 CYS A O 1
ATOM 657 N N . ALA A 1 81 ? -16.104 -7.276 7.533 1.00 96.06 81 ALA A N 1
ATOM 658 C CA . ALA A 1 81 ? -16.582 -5.900 7.403 1.00 96.06 81 ALA A CA 1
ATOM 659 C C . ALA A 1 81 ? -16.773 -5.221 8.767 1.00 96.06 81 ALA A C 1
ATOM 661 O O . ALA A 1 81 ? -16.229 -4.144 8.986 1.00 96.06 81 ALA A O 1
ATOM 662 N N . ASP A 1 82 ? -17.468 -5.872 9.700 1.00 96.38 82 ASP A N 1
ATOM 663 C CA . ASP A 1 82 ? -17.848 -5.266 10.981 1.00 96.38 82 ASP A CA 1
ATOM 664 C C . ASP A 1 82 ? -16.637 -4.964 11.874 1.00 96.38 82 ASP A C 1
ATOM 666 O O . ASP A 1 82 ? -16.551 -3.912 12.515 1.00 96.38 82 ASP A O 1
ATOM 670 N N . GLU A 1 83 ? -15.678 -5.889 11.933 1.00 95.88 83 GLU A N 1
ATOM 671 C CA . GLU A 1 83 ? -14.447 -5.723 12.702 1.00 95.88 83 GLU A CA 1
ATOM 672 C C . GLU A 1 83 ? -13.547 -4.657 12.077 1.00 95.88 83 GLU A C 1
ATOM 674 O O . GLU A 1 83 ? -12.931 -3.859 12.792 1.00 95.88 83 GLU A O 1
ATOM 679 N N . PHE A 1 84 ? -13.488 -4.627 10.744 1.00 96.69 84 PHE A N 1
ATOM 680 C CA . PHE A 1 84 ? -12.711 -3.644 10.007 1.00 96.69 84 PHE A CA 1
ATOM 681 C C . PHE A 1 84 ? -13.288 -2.234 10.160 1.00 96.69 84 PHE A C 1
ATOM 683 O O . PHE A 1 84 ? -12.519 -1.296 10.382 1.00 96.69 84 PHE A O 1
ATOM 690 N N . THR A 1 85 ? -14.617 -2.091 10.143 1.00 96.44 85 THR A N 1
ATOM 691 C CA . THR A 1 85 ? -15.303 -0.811 10.350 1.00 96.44 85 THR A CA 1
ATOM 692 C C . THR A 1 85 ? -14.970 -0.200 11.700 1.00 96.44 85 THR A C 1
ATOM 694 O O . THR A 1 85 ? -14.425 0.901 11.767 1.00 96.44 85 THR A O 1
ATOM 697 N N . LYS A 1 86 ? -15.121 -0.976 12.777 1.00 96.19 86 LYS A N 1
ATOM 698 C CA . LYS A 1 86 ? -14.757 -0.533 14.133 1.00 96.19 86 LYS A CA 1
ATOM 699 C C . LYS A 1 86 ? -13.283 -0.142 14.253 1.00 96.19 86 LYS A C 1
ATOM 701 O O . LYS A 1 86 ? -12.926 0.723 15.055 1.00 96.19 86 LYS A O 1
ATOM 706 N N . PHE A 1 87 ? -12.404 -0.808 13.504 1.00 96.00 87 PHE A N 1
ATOM 707 C CA . PHE A 1 87 ? -10.977 -0.522 13.546 1.00 96.00 87 PHE A CA 1
ATOM 708 C C . PHE A 1 87 ? -10.624 0.782 12.828 1.00 96.00 87 PHE A C 1
ATOM 710 O O . PHE A 1 87 ? -9.942 1.622 13.421 1.00 96.00 87 PHE A O 1
ATOM 717 N N . HIS A 1 88 ? -11.091 0.977 11.592 1.00 95.56 88 HIS A N 1
ATOM 718 C CA . HIS A 1 88 ? -10.773 2.194 10.850 1.00 95.56 88 HIS A CA 1
ATOM 719 C C . HIS A 1 88 ? -11.473 3.428 11.433 1.00 95.56 88 HIS A C 1
ATOM 721 O O . HIS A 1 88 ? -10.862 4.490 11.462 1.00 95.56 88 HIS A O 1
ATOM 727 N N . GLU A 1 89 ? -12.693 3.295 11.965 1.00 95.44 89 GLU A N 1
ATOM 728 C CA . GLU A 1 89 ? -13.386 4.375 12.683 1.00 95.44 89 GLU A CA 1
ATOM 729 C C . GLU A 1 89 ? -12.597 4.807 13.918 1.00 95.44 89 GLU A C 1
ATOM 731 O O . GLU A 1 89 ? -12.377 5.994 14.138 1.00 95.44 89 GLU A O 1
ATOM 736 N N . CYS A 1 90 ? -12.085 3.854 14.703 1.00 95.88 90 CYS A N 1
ATOM 737 C CA . CYS A 1 90 ? -11.225 4.192 15.832 1.00 95.88 90 CYS A CA 1
ATOM 738 C C . CYS A 1 90 ? -9.984 4.975 15.377 1.00 95.88 90 CYS A C 1
ATOM 740 O O . CYS A 1 90 ? -9.604 5.952 16.022 1.00 95.88 90 CYS A O 1
ATOM 742 N N . ILE A 1 91 ? -9.341 4.569 14.277 1.00 95.19 91 ILE A N 1
ATOM 743 C CA . ILE A 1 91 ? -8.167 5.281 13.752 1.00 95.19 91 ILE A CA 1
ATOM 744 C C . ILE A 1 91 ? -8.538 6.709 13.343 1.00 95.19 91 ILE A C 1
ATOM 746 O O . ILE A 1 91 ? -7.789 7.625 13.674 1.00 95.19 91 ILE A O 1
ATOM 750 N N . ASP A 1 92 ? -9.687 6.884 12.692 1.00 94.44 92 ASP A N 1
ATOM 751 C CA . ASP A 1 92 ? -10.180 8.179 12.223 1.00 94.44 92 ASP A CA 1
ATOM 752 C C . ASP A 1 92 ? -10.491 9.141 13.384 1.00 94.44 92 ASP A C 1
ATOM 754 O O . ASP A 1 92 ? -10.029 10.280 13.402 1.00 94.44 92 ASP A O 1
ATOM 758 N N . PHE A 1 93 ? -11.187 8.662 14.420 1.00 92.88 93 PHE A N 1
ATOM 759 C CA . PHE A 1 93 ? -11.593 9.501 15.554 1.00 92.88 93 PHE A CA 1
ATOM 760 C C . PHE A 1 93 ? -10.511 9.695 16.622 1.00 92.88 93 PHE A C 1
ATOM 762 O O . PHE A 1 93 ? -10.557 10.662 17.382 1.00 92.88 93 PHE A O 1
ATOM 769 N N . SER A 1 94 ? -9.551 8.776 16.744 1.00 88.25 94 SER A N 1
ATOM 770 C CA . SER A 1 94 ? -8.634 8.774 17.893 1.00 88.25 94 SER A CA 1
ATOM 771 C C . SER A 1 94 ? -7.515 9.808 17.816 1.00 88.25 94 SER A C 1
ATOM 773 O O . SER A 1 94 ? -7.035 10.263 18.854 1.00 88.25 94 SER A O 1
ATOM 775 N N . SER A 1 95 ? -7.031 10.143 16.618 1.00 83.94 95 SER A N 1
ATOM 776 C CA . SER A 1 95 ? -5.898 11.056 16.463 1.00 83.94 95 SER A CA 1
ATOM 777 C C . SER A 1 95 ? -5.830 11.654 15.067 1.00 83.94 95 SER A C 1
ATOM 779 O O . SER A 1 95 ? -6.020 10.959 14.074 1.00 83.94 95 SER A O 1
ATOM 781 N N . ARG A 1 96 ? -5.440 12.931 14.994 1.00 86.81 96 ARG A N 1
ATOM 782 C CA . ARG A 1 96 ? -5.194 13.638 13.725 1.00 86.81 96 ARG A CA 1
ATOM 783 C C . ARG A 1 96 ? -4.114 12.960 12.874 1.00 86.81 96 ARG A C 1
ATOM 785 O O . ARG A 1 96 ? -4.191 12.986 11.653 1.00 86.81 96 ARG A O 1
ATOM 792 N N . ASP A 1 97 ? -3.146 12.319 13.528 1.00 88.38 97 ASP A N 1
ATOM 793 C CA . ASP A 1 97 ? -2.017 11.641 12.879 1.00 88.38 97 ASP A CA 1
ATOM 794 C C . ASP A 1 97 ? -2.300 10.166 12.531 1.00 88.38 97 ASP A C 1
ATOM 796 O O . ASP A 1 97 ? -1.399 9.457 12.066 1.00 88.38 97 ASP A O 1
ATOM 800 N N . LEU A 1 98 ? -3.530 9.678 12.759 1.00 90.69 98 LEU A N 1
ATOM 801 C CA . LEU A 1 98 ? -3.973 8.309 12.456 1.00 90.69 98 LEU A CA 1
ATOM 802 C C . LEU A 1 98 ? -3.061 7.237 13.096 1.00 90.69 98 LEU A C 1
ATOM 804 O O . LEU A 1 98 ? -2.546 6.315 12.448 1.00 90.69 98 LEU A O 1
ATOM 808 N N . ILE A 1 99 ? -2.781 7.393 14.389 1.00 91.50 99 ILE A N 1
ATOM 809 C CA . ILE A 1 99 ? -1.867 6.546 15.161 1.00 91.50 99 ILE A CA 1
ATOM 810 C C . ILE A 1 99 ? -2.576 5.248 15.576 1.00 91.50 99 ILE A C 1
ATOM 812 O O . ILE A 1 99 ? -3.694 5.255 16.076 1.00 91.50 99 ILE A O 1
ATOM 816 N N . PHE A 1 100 ? -1.893 4.105 15.458 1.00 91.25 100 PHE A N 1
ATOM 817 C CA . PHE A 1 100 ? -2.473 2.794 15.801 1.00 91.25 100 PHE A CA 1
ATOM 818 C C . PHE A 1 100 ? -2.521 2.473 17.305 1.00 91.25 100 PHE A C 1
ATOM 820 O O . PHE A 1 100 ? -3.188 1.524 17.713 1.00 91.25 100 PHE A O 1
ATOM 827 N N . LYS A 1 101 ? -1.752 3.185 18.136 1.00 92.50 101 LYS A N 1
ATOM 828 C CA . LYS A 1 101 ? -1.610 2.942 19.585 1.00 92.50 101 LYS A CA 1
ATOM 829 C C . LYS A 1 101 ? -2.949 2.931 20.353 1.00 92.50 101 LYS A C 1
ATOM 831 O O . LYS A 1 101 ? -3.146 1.978 21.105 1.00 92.50 101 LYS A O 1
ATOM 836 N N . PRO A 1 102 ? -3.868 3.901 20.182 1.00 92.62 102 PRO A N 1
ATOM 837 C CA . PRO A 1 102 ? -5.160 3.882 20.879 1.00 92.62 102 PRO A CA 1
ATOM 838 C C . PRO A 1 102 ? -6.077 2.727 20.440 1.00 92.62 102 PRO A C 1
ATOM 840 O O . PRO A 1 102 ? -6.845 2.211 21.247 1.00 92.62 102 PRO A O 1
ATOM 843 N N . CYS A 1 103 ? -5.948 2.256 19.198 1.00 95.50 103 CYS A N 1
ATOM 844 C CA . CYS A 1 103 ? -6.874 1.301 18.577 1.00 95.50 103 CYS A CA 1
ATOM 845 C C . CYS A 1 103 ? -6.385 -0.156 18.592 1.00 95.50 103 CYS A C 1
ATOM 847 O O . CYS A 1 103 ? -6.818 -0.979 17.785 1.00 95.50 103 CYS A O 1
ATOM 849 N N . LYS A 1 104 ? -5.470 -0.511 19.506 1.00 94.38 104 LYS A N 1
ATOM 850 C CA . LYS A 1 104 ? -4.874 -1.861 19.567 1.00 94.38 104 LYS A CA 1
ATOM 851 C C . LYS A 1 104 ? -5.880 -2.968 19.886 1.00 94.38 104 LYS A C 1
ATOM 853 O O . LYS A 1 104 ? -5.679 -4.102 19.456 1.00 94.38 104 LYS A O 1
ATOM 858 N N . LYS A 1 105 ? -6.955 -2.654 20.617 1.00 95.50 105 LYS A N 1
ATOM 859 C CA . LYS A 1 105 ? -8.012 -3.623 20.956 1.00 95.50 105 LYS A CA 1
ATOM 860 C C . LYS A 1 105 ? -8.774 -4.046 19.700 1.00 95.50 105 LYS A C 1
ATOM 862 O O . LYS A 1 105 ? -8.865 -5.233 19.411 1.00 95.50 105 LYS A O 1
ATOM 867 N N . GLN A 1 106 ? -9.234 -3.067 18.927 1.00 95.94 106 GLN A N 1
ATOM 868 C CA . GLN A 1 106 ? -9.920 -3.252 17.651 1.00 95.94 106 GLN A CA 1
ATOM 869 C C . GLN A 1 106 ? -8.986 -3.896 16.622 1.00 95.94 106 GLN A C 1
ATOM 871 O O . GLN A 1 106 ? -9.386 -4.835 15.942 1.00 95.94 106 GLN A O 1
ATOM 876 N N . GLN A 1 107 ? -7.713 -3.478 16.592 1.00 95.69 107 GLN A N 1
ATOM 877 C CA . GLN A 1 107 ? -6.695 -4.095 15.741 1.00 95.69 107 GLN A CA 1
ATOM 878 C C . GLN A 1 107 ? -6.578 -5.604 15.987 1.00 95.69 107 GLN A C 1
ATOM 880 O O . GLN A 1 107 ? -6.540 -6.370 15.034 1.00 95.69 107 GLN A O 1
ATOM 885 N N . LYS A 1 108 ? -6.545 -6.047 17.253 1.00 96.06 108 LYS A N 1
ATOM 886 C CA . LYS A 1 108 ? -6.441 -7.476 17.585 1.00 96.06 108 LYS A CA 1
ATOM 887 C C . LYS A 1 108 ? -7.654 -8.268 17.089 1.00 96.06 108 LYS A C 1
ATOM 889 O O . LYS A 1 108 ? -7.481 -9.374 16.594 1.00 96.06 108 LYS A O 1
ATOM 894 N N . ILE A 1 109 ? -8.856 -7.707 17.215 1.00 96.62 109 ILE A N 1
ATOM 895 C CA . ILE A 1 109 ? -10.098 -8.343 16.748 1.00 96.62 109 ILE A CA 1
ATOM 896 C C . ILE A 1 109 ? -10.063 -8.506 15.222 1.00 96.62 109 ILE A C 1
ATOM 898 O O . ILE A 1 109 ? -10.323 -9.591 14.707 1.00 96.62 109 ILE A O 1
ATOM 902 N N . PHE A 1 110 ? -9.656 -7.456 14.506 1.00 96.75 110 PHE A N 1
ATOM 903 C CA . PHE A 1 110 ? -9.499 -7.500 13.055 1.00 96.75 110 PHE A CA 1
ATOM 904 C C . PHE A 1 110 ? -8.407 -8.488 12.607 1.00 96.75 110 PHE A C 1
ATOM 906 O O . PHE A 1 110 ? -8.644 -9.298 11.712 1.00 96.75 110 PHE A O 1
ATOM 913 N N . ASP A 1 111 ? -7.241 -8.481 13.264 1.00 96.38 111 ASP A N 1
ATOM 914 C CA . ASP A 1 111 ? -6.130 -9.399 12.974 1.00 96.38 111 ASP A CA 1
ATOM 915 C C . ASP A 1 111 ? -6.556 -10.875 13.143 1.00 96.38 111 ASP A C 1
ATOM 917 O O . ASP A 1 111 ? -6.160 -11.727 12.347 1.00 96.38 111 ASP A O 1
ATOM 921 N N . VAL A 1 112 ? -7.393 -11.183 14.144 1.00 96.75 112 VAL A N 1
ATOM 922 C CA . VAL A 1 112 ? -7.956 -12.530 14.350 1.00 96.75 112 VAL A CA 1
ATOM 923 C C . VAL A 1 112 ? -8.906 -12.911 13.213 1.00 96.75 112 VAL A C 1
ATOM 925 O O . VAL A 1 112 ? -8.747 -13.987 12.640 1.00 96.75 112 VAL A O 1
ATOM 928 N N . CYS A 1 113 ? -9.824 -12.019 12.825 1.00 96.81 113 CYS A N 1
ATOM 929 C CA . CYS A 1 113 ? -10.758 -12.275 11.726 1.00 96.81 113 CYS A CA 1
ATOM 930 C C . CYS A 1 113 ? -10.034 -12.543 10.397 1.00 96.81 113 CYS A C 1
ATOM 932 O O . CYS A 1 113 ? -10.356 -13.498 9.688 1.00 96.81 113 CYS A O 1
ATOM 934 N N . MET A 1 114 ? -9.015 -11.737 10.075 1.00 96.00 114 MET A N 1
ATOM 935 C CA . MET A 1 114 ? -8.217 -11.899 8.854 1.00 96.00 114 MET A CA 1
ATOM 936 C C . MET A 1 114 ? -7.462 -13.227 8.822 1.00 96.00 114 MET A C 1
ATOM 938 O O . MET A 1 114 ? -7.398 -13.877 7.775 1.00 96.00 114 MET A O 1
ATOM 942 N N . ARG A 1 115 ? -6.936 -13.661 9.970 1.00 96.25 115 ARG A N 1
ATOM 943 C CA . ARG A 1 115 ? -6.269 -14.957 10.094 1.00 96.25 115 ARG A CA 1
ATOM 944 C C . ARG A 1 115 ? -7.243 -16.118 9.905 1.00 96.25 115 ARG A C 1
ATOM 946 O O . ARG A 1 115 ? -6.924 -17.043 9.172 1.00 96.25 115 ARG A O 1
ATOM 953 N N . GLU A 1 116 ? -8.412 -16.072 10.538 1.00 95.81 116 GLU A N 1
ATOM 954 C CA . GLU A 1 116 ? -9.366 -17.190 10.540 1.00 95.81 116 GLU A CA 1
ATOM 955 C C . GLU A 1 116 ? -10.157 -17.312 9.233 1.00 95.81 116 GLU A C 1
ATOM 957 O O . GLU A 1 116 ? -10.327 -18.417 8.726 1.00 95.81 116 GLU A O 1
ATOM 962 N N . LYS A 1 117 ? -10.627 -16.195 8.663 1.00 95.12 117 LYS A N 1
ATOM 963 C CA . LYS A 1 117 ? -11.506 -16.217 7.480 1.00 95.12 117 LYS A CA 1
ATOM 964 C C . LYS A 1 117 ? -10.758 -16.086 6.155 1.00 95.12 117 LYS A C 1
ATOM 966 O O . LYS A 1 117 ? -11.193 -16.649 5.156 1.00 95.12 117 LYS A O 1
ATOM 971 N N . VAL A 1 118 ? -9.669 -15.315 6.125 1.00 92.50 118 VAL A N 1
ATOM 972 C CA . VAL A 1 118 ? -8.921 -15.009 4.888 1.00 92.50 118 VAL A CA 1
ATOM 973 C C . VAL A 1 118 ? -7.583 -15.760 4.833 1.00 92.50 118 VAL A C 1
ATOM 975 O O . VAL A 1 118 ? -7.001 -15.890 3.759 1.00 92.50 118 VAL A O 1
ATOM 978 N N . GLY A 1 119 ? -7.094 -16.281 5.964 1.00 93.62 119 GLY A N 1
ATOM 979 C CA . GLY A 1 119 ? -5.817 -16.998 6.042 1.00 93.62 119 GLY A CA 1
ATOM 980 C C . GLY A 1 119 ? -4.590 -16.084 5.982 1.00 93.62 119 GLY A C 1
ATOM 981 O O . GLY A 1 119 ? -3.484 -16.547 5.713 1.00 93.62 119 GLY A O 1
ATOM 982 N N . ILE A 1 120 ? -4.762 -14.777 6.208 1.00 93.19 120 ILE A N 1
ATOM 983 C CA . ILE A 1 120 ? -3.668 -13.804 6.148 1.00 93.19 120 ILE A CA 1
ATOM 984 C C . ILE A 1 120 ? -3.277 -13.421 7.567 1.00 93.19 120 ILE A C 1
ATOM 986 O O . ILE A 1 120 ? -4.001 -12.721 8.273 1.00 93.19 120 ILE A O 1
ATOM 990 N N . GLU A 1 121 ? -2.093 -13.855 7.982 1.00 93.94 121 GLU A N 1
ATOM 991 C CA . GLU A 1 121 ? -1.517 -13.418 9.249 1.00 93.94 121 GLU A CA 1
ATOM 992 C C . GLU A 1 121 ? -0.835 -12.065 9.116 1.00 93.94 121 GLU A C 1
ATOM 994 O O . GLU A 1 121 ? -0.129 -11.803 8.138 1.00 93.94 121 GLU A O 1
ATOM 999 N N . ARG A 1 122 ? -0.946 -11.238 10.151 1.00 93.88 122 ARG A N 1
ATOM 1000 C CA . ARG A 1 122 ? -0.241 -9.962 10.205 1.00 93.88 122 ARG A CA 1
ATOM 1001 C C . ARG A 1 122 ? 1.282 -10.180 10.182 1.00 93.88 122 ARG A C 1
ATOM 1003 O O . ARG A 1 122 ? 1.789 -10.966 10.982 1.00 93.88 122 ARG A O 1
ATOM 1010 N N . PRO A 1 123 ? 2.032 -9.485 9.309 1.00 94.69 123 PRO A N 1
ATOM 1011 C CA . PRO A 1 123 ? 3.481 -9.624 9.269 1.00 94.69 123 PRO A CA 1
ATOM 1012 C C . PRO A 1 123 ? 4.143 -9.099 10.558 1.00 94.69 123 PRO A C 1
ATOM 1014 O O . PRO A 1 123 ? 3.634 -8.149 11.171 1.00 94.69 123 PRO A O 1
ATOM 1017 N N . PRO A 1 124 ? 5.288 -9.679 10.966 1.00 93.50 124 PRO A N 1
ATOM 1018 C CA . PRO A 1 124 ? 6.042 -9.196 12.114 1.00 93.50 124 PRO A CA 1
ATOM 1019 C C . PRO A 1 124 ? 6.629 -7.805 11.848 1.00 93.50 124 PRO A C 1
ATOM 1021 O O . PRO A 1 124 ? 6.761 -7.352 10.706 1.00 93.50 124 PRO A O 1
ATOM 1024 N N . VAL A 1 125 ? 7.011 -7.121 12.927 1.00 93.12 125 VAL A N 1
ATOM 1025 C CA . VAL A 1 125 ? 7.707 -5.832 12.837 1.00 93.12 125 VAL A CA 1
ATOM 1026 C C . VAL A 1 125 ? 9.002 -6.015 12.040 1.00 93.12 125 VAL A C 1
ATOM 1028 O O . VAL A 1 125 ? 9.730 -6.980 12.247 1.00 93.12 125 VAL A O 1
ATOM 1031 N N . GLY A 1 126 ? 9.265 -5.103 11.103 1.00 93.38 126 GLY A N 1
ATOM 1032 C CA . GLY A 1 126 ? 10.439 -5.148 10.229 1.00 93.38 126 GLY A CA 1
ATOM 1033 C C . GLY A 1 126 ? 10.229 -5.875 8.900 1.00 93.38 126 GLY A C 1
ATOM 1034 O O . GLY A 1 126 ? 11.009 -5.640 7.989 1.00 93.38 126 GLY A O 1
ATOM 1035 N N . TYR A 1 127 ? 9.154 -6.658 8.720 1.00 93.69 127 TYR A N 1
ATOM 1036 C CA . TYR A 1 127 ? 8.892 -7.398 7.470 1.00 93.69 127 TYR A CA 1
ATOM 1037 C C . TYR A 1 127 ? 9.032 -6.526 6.209 1.00 93.69 127 TYR A C 1
ATOM 1039 O O . TYR A 1 127 ? 9.684 -6.940 5.252 1.00 93.69 127 TYR A O 1
ATOM 1047 N N . PHE A 1 128 ? 8.460 -5.319 6.220 1.00 92.81 128 PHE A N 1
ATOM 1048 C CA . PHE A 1 128 ? 8.490 -4.384 5.087 1.00 92.81 128 PHE A CA 1
ATOM 1049 C C . PHE A 1 128 ? 9.812 -3.627 4.927 1.00 92.81 128 PHE A C 1
ATOM 1051 O O . PHE A 1 128 ? 10.084 -3.102 3.856 1.00 92.81 128 PHE A O 1
ATOM 1058 N N . SER A 1 129 ? 10.629 -3.568 5.976 1.00 93.19 129 SER A N 1
ATOM 1059 C CA . SER A 1 129 ? 11.935 -2.900 5.956 1.00 93.19 129 SER A CA 1
ATOM 1060 C C . SER A 1 129 ? 13.051 -3.818 5.456 1.00 93.19 129 SER A C 1
ATOM 1062 O O . SER A 1 129 ? 14.144 -3.345 5.160 1.00 93.19 129 SER A O 1
ATOM 1064 N N . LEU A 1 130 ? 12.793 -5.127 5.372 1.00 91.38 130 LEU A N 1
ATOM 1065 C CA . LEU A 1 130 ? 13.740 -6.090 4.824 1.00 91.38 130 LEU A C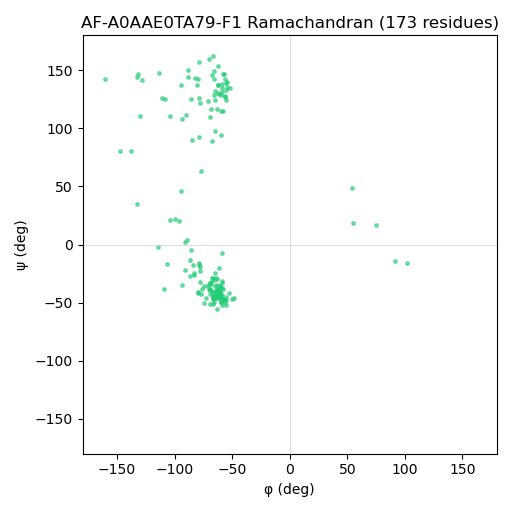A 1
ATOM 1066 C C . LEU A 1 130 ? 13.850 -5.908 3.310 1.00 91.38 130 LEU A C 1
ATOM 1068 O O . LEU A 1 130 ? 12.858 -6.034 2.587 1.00 91.38 130 LEU A O 1
ATOM 1072 N N . THR A 1 131 ? 15.070 -5.684 2.832 1.00 89.31 131 THR A N 1
ATOM 1073 C CA . THR A 1 131 ? 15.395 -5.766 1.411 1.00 89.31 131 THR A CA 1
ATOM 1074 C C . THR A 1 131 ? 15.219 -7.203 0.934 1.00 89.31 131 THR A C 1
ATOM 1076 O O . THR A 1 131 ? 15.655 -8.157 1.578 1.00 89.31 131 THR A O 1
ATOM 1079 N N . ARG A 1 132 ? 14.533 -7.372 -0.197 1.00 87.69 132 ARG A N 1
ATOM 1080 C CA . ARG A 1 132 ? 14.292 -8.682 -0.806 1.00 87.69 132 ARG A CA 1
ATOM 1081 C C . ARG A 1 132 ? 14.631 -8.628 -2.275 1.00 87.69 132 ARG A C 1
ATOM 1083 O O . ARG A 1 132 ? 14.413 -7.607 -2.921 1.00 87.69 132 ARG A O 1
ATOM 1090 N N . VAL A 1 133 ? 15.115 -9.749 -2.785 1.00 91.31 133 VAL A N 1
ATOM 1091 C CA . VAL A 1 133 ? 15.260 -9.957 -4.221 1.00 91.31 133 VAL A CA 1
ATOM 1092 C C . VAL A 1 133 ? 13.883 -10.304 -4.774 1.00 91.31 133 VAL A C 1
ATOM 1094 O O . VAL A 1 133 ? 13.209 -11.191 -4.250 1.00 91.31 133 VAL A O 1
ATOM 1097 N N . HIS A 1 134 ? 13.450 -9.566 -5.788 1.00 90.75 134 HIS A N 1
ATOM 1098 C CA . HIS A 1 134 ? 12.197 -9.798 -6.490 1.00 90.75 134 HIS A CA 1
ATOM 1099 C C . HIS A 1 134 ? 12.526 -10.298 -7.898 1.00 90.75 134 HIS A C 1
ATOM 1101 O O . HIS A 1 134 ? 13.344 -9.697 -8.595 1.00 90.75 134 HIS A O 1
ATOM 1107 N N . HIS A 1 135 ? 11.958 -11.443 -8.272 1.00 89.88 135 HIS A N 1
ATOM 1108 C CA . HIS A 1 135 ? 12.168 -12.042 -9.585 1.00 89.88 135 HIS A CA 1
ATOM 1109 C C . HIS A 1 135 ? 11.178 -11.439 -10.571 1.00 89.88 135 HIS A C 1
ATOM 1111 O O . HIS A 1 135 ? 9.978 -11.490 -10.322 1.00 89.88 135 HIS A O 1
ATOM 1117 N N . THR A 1 136 ? 11.696 -10.898 -11.671 1.00 89.00 136 THR A N 1
ATOM 1118 C CA . THR A 1 136 ? 10.897 -10.225 -12.702 1.00 89.00 136 THR A CA 1
ATOM 1119 C C . THR A 1 13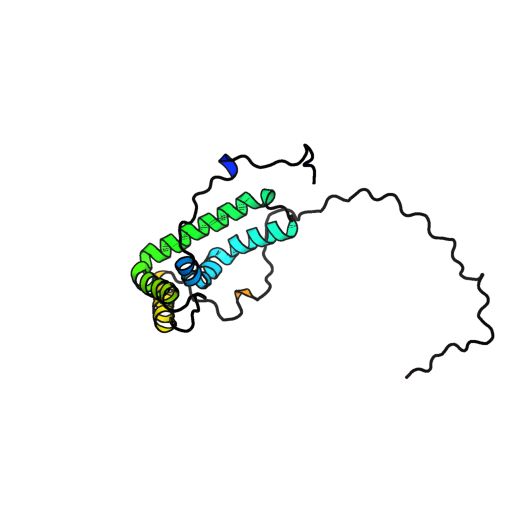6 ? 11.231 -10.820 -14.062 1.00 89.00 136 THR A C 1
ATOM 1121 O O . THR A 1 136 ? 12.387 -11.165 -14.318 1.00 89.00 136 THR A O 1
ATOM 1124 N N . GLU A 1 137 ? 10.221 -10.982 -14.915 1.00 87.94 137 GLU A N 1
ATOM 1125 C CA . GLU A 1 137 ? 10.380 -11.530 -16.273 1.00 87.94 137 GLU A CA 1
ATOM 1126 C C . GLU A 1 137 ? 10.798 -10.456 -17.287 1.00 87.94 137 GLU A C 1
ATOM 1128 O O . GLU A 1 137 ? 11.294 -10.763 -18.372 1.00 87.94 137 GLU A O 1
ATOM 1133 N N . ARG A 1 138 ? 10.610 -9.179 -16.935 1.00 84.94 138 ARG A N 1
ATOM 1134 C CA . ARG A 1 138 ? 10.925 -8.046 -17.804 1.00 84.94 138 ARG A CA 1
ATOM 1135 C C . ARG A 1 138 ? 12.436 -7.910 -18.034 1.00 84.94 138 ARG A C 1
ATOM 1137 O O . ARG A 1 138 ? 13.234 -8.165 -17.128 1.00 84.94 138 ARG A O 1
ATOM 1144 N N . PRO A 1 139 ? 12.863 -7.460 -19.227 1.00 86.44 139 PRO A N 1
ATOM 1145 C CA . PRO A 1 139 ? 14.269 -7.195 -19.476 1.00 86.44 139 PRO A CA 1
ATOM 1146 C C . PRO A 1 139 ? 14.752 -6.035 -18.603 1.00 86.44 139 PRO A C 1
ATOM 1148 O O . PRO A 1 139 ? 14.052 -5.037 -18.409 1.00 86.44 139 PRO A O 1
ATOM 1151 N N . LYS A 1 140 ? 15.986 -6.149 -18.109 1.00 83.44 140 LYS A N 1
ATOM 1152 C CA . LYS A 1 140 ? 16.619 -5.086 -17.329 1.00 83.44 140 LYS A CA 1
ATOM 1153 C C . LYS A 1 140 ? 16.721 -3.813 -18.168 1.00 83.44 140 LYS A C 1
ATOM 1155 O O . LYS A 1 140 ? 17.253 -3.842 -19.279 1.00 83.44 140 LYS A O 1
ATOM 1160 N N . HIS A 1 141 ? 16.258 -2.691 -17.620 1.00 82.88 141 HIS A N 1
ATOM 1161 C CA . HIS A 1 141 ? 16.385 -1.407 -18.299 1.00 82.88 141 HIS A CA 1
ATOM 1162 C C . HIS A 1 141 ? 17.862 -1.003 -18.413 1.00 82.88 141 HIS A C 1
ATOM 1164 O O . HIS A 1 141 ? 18.602 -0.999 -17.427 1.00 82.88 141 HIS A O 1
ATOM 1170 N N . THR A 1 142 ? 18.298 -0.649 -19.620 1.00 79.44 142 THR A N 1
ATOM 1171 C CA . THR A 1 142 ? 19.617 -0.060 -19.865 1.00 79.44 142 THR A CA 1
ATOM 1172 C C . THR A 1 142 ? 19.448 1.405 -20.218 1.00 79.44 142 THR A C 1
ATOM 1174 O O . THR A 1 142 ? 18.739 1.728 -21.174 1.00 79.44 142 THR A O 1
ATOM 1177 N N . LEU A 1 143 ? 20.133 2.283 -19.485 1.00 76.38 143 LEU A N 1
ATOM 1178 C CA . LEU A 1 143 ? 20.174 3.697 -19.835 1.00 76.38 143 LEU A CA 1
ATOM 1179 C C . LEU A 1 143 ? 20.836 3.863 -21.211 1.00 76.38 143 LEU A C 1
ATOM 1181 O O . LEU A 1 143 ? 21.854 3.207 -21.477 1.00 76.38 143 LEU A O 1
ATOM 1185 N N . PRO A 1 144 ? 20.294 4.724 -22.089 1.00 73.62 144 PRO A N 1
ATOM 1186 C CA . PRO A 1 144 ? 20.962 5.040 -23.339 1.00 73.62 144 PRO A CA 1
ATOM 1187 C C . PRO A 1 144 ? 22.338 5.630 -23.021 1.00 73.62 144 PRO A C 1
ATOM 1189 O O . PRO A 1 144 ? 22.466 6.528 -22.186 1.00 73.62 144 PRO A O 1
ATOM 1192 N N . LYS A 1 145 ? 23.385 5.115 -23.674 1.00 76.25 145 LYS A N 1
ATOM 1193 C CA . LYS A 1 145 ? 24.719 5.708 -23.565 1.00 76.25 145 LYS A CA 1
ATOM 1194 C C . LYS A 1 145 ? 24.638 7.117 -24.136 1.00 76.25 145 LYS A C 1
ATOM 1196 O O . LYS A 1 145 ? 24.350 7.285 -25.319 1.00 76.25 145 LYS A O 1
ATOM 1201 N N . ILE A 1 146 ? 24.878 8.115 -23.295 1.00 78.06 146 ILE A N 1
ATOM 1202 C CA . ILE A 1 146 ? 25.052 9.485 -23.766 1.00 78.06 146 ILE A CA 1
ATOM 1203 C C . ILE A 1 146 ? 26.326 9.468 -24.620 1.00 78.06 146 ILE A C 1
ATOM 1205 O O . ILE A 1 146 ? 27.353 9.002 -24.117 1.00 78.06 146 ILE A O 1
ATOM 1209 N N . PRO A 1 147 ? 26.284 9.905 -25.891 1.00 83.06 147 PRO A N 1
ATOM 1210 C CA . PRO A 1 147 ? 27.487 10.025 -26.697 1.00 83.06 147 PRO A CA 1
ATOM 1211 C C . PRO A 1 147 ? 28.357 11.108 -26.059 1.00 83.06 147 PRO A C 1
ATOM 1213 O O . PRO A 1 147 ? 28.106 12.303 -26.206 1.00 83.06 147 PRO A O 1
ATOM 1216 N N . LEU A 1 148 ? 29.331 10.677 -25.266 1.00 82.75 148 LEU A N 1
ATOM 1217 C CA . LEU A 1 148 ? 30.372 11.551 -24.759 1.00 82.75 148 LEU A CA 1
ATOM 1218 C C . LEU A 1 148 ? 31.403 11.733 -25.879 1.00 82.75 148 LEU A C 1
ATOM 1220 O O . LEU A 1 148 ? 31.662 10.772 -26.607 1.00 82.75 148 LEU A O 1
ATOM 1224 N N . PRO A 1 149 ? 31.978 12.937 -26.044 1.00 87.62 149 PRO A N 1
ATOM 1225 C CA . PRO A 1 149 ? 33.152 13.086 -26.890 1.00 87.62 149 PRO A CA 1
ATOM 1226 C C . PRO A 1 149 ? 34.260 12.165 -26.372 1.00 87.62 149 PRO A C 1
ATOM 1228 O O . PRO A 1 149 ? 34.361 11.935 -25.161 1.00 87.62 149 PRO A O 1
ATOM 1231 N N . ASP A 1 150 ? 35.073 11.639 -27.286 1.00 87.31 150 ASP A N 1
ATOM 1232 C CA . ASP A 1 150 ? 36.188 10.774 -26.913 1.00 87.31 150 ASP A CA 1
ATOM 1233 C C . ASP A 1 150 ? 37.098 11.487 -25.894 1.00 87.31 150 ASP A C 1
ATOM 1235 O O . ASP A 1 150 ? 37.340 12.696 -26.025 1.00 87.31 150 ASP A O 1
ATOM 1239 N N . PRO A 1 151 ? 37.598 10.777 -24.862 1.00 88.56 151 PRO A N 1
ATOM 1240 C CA . PRO A 1 151 ? 38.545 11.352 -23.920 1.00 88.56 151 PRO A CA 1
ATOM 1241 C C . PRO A 1 151 ? 39.755 11.936 -24.655 1.00 88.56 151 PRO A C 1
ATOM 1243 O O . PRO A 1 151 ? 40.319 11.305 -25.550 1.00 88.56 151 PRO A O 1
ATOM 1246 N N . ILE A 1 152 ? 40.173 13.139 -24.260 1.00 89.00 152 ILE A N 1
ATOM 1247 C CA . ILE A 1 152 ? 41.436 13.728 -24.721 1.00 89.00 152 ILE A CA 1
ATOM 1248 C C . ILE A 1 152 ? 42.565 12.763 -24.313 1.00 89.00 152 ILE A C 1
ATOM 1250 O O . ILE A 1 152 ? 42.510 12.241 -23.197 1.00 89.00 152 ILE A O 1
ATOM 1254 N N . PRO A 1 153 ? 43.570 12.503 -25.174 1.00 90.00 153 PRO A N 1
ATOM 1255 C CA . PRO A 1 153 ? 44.684 11.632 -24.820 1.00 90.00 153 PRO A CA 1
ATOM 1256 C C . PRO A 1 153 ? 45.358 12.101 -23.530 1.00 90.00 153 PRO A C 1
ATOM 1258 O O . PRO A 1 153 ? 45.565 13.302 -23.331 1.00 90.00 153 PRO A O 1
ATOM 1261 N N . ASP A 1 154 ? 45.725 11.141 -22.680 1.00 86.00 154 ASP A N 1
ATOM 1262 C CA . ASP A 1 154 ? 46.464 11.433 -21.457 1.00 86.00 154 ASP A CA 1
ATOM 1263 C C . ASP A 1 154 ? 47.760 12.189 -21.791 1.00 86.00 154 ASP A C 1
ATOM 1265 O O . ASP A 1 154 ? 48.420 11.893 -22.800 1.00 86.00 154 ASP A O 1
ATOM 1269 N N . PRO A 1 155 ? 48.162 13.168 -20.959 1.00 83.62 155 PRO A N 1
ATOM 1270 C CA . PRO A 1 155 ? 49.457 13.801 -21.127 1.00 83.62 155 PRO A CA 1
ATOM 1271 C C . PRO A 1 155 ? 50.556 12.728 -21.072 1.00 83.62 155 PRO A C 1
ATOM 1273 O O . PRO A 1 155 ? 50.429 11.744 -20.338 1.00 83.62 155 PRO A O 1
ATOM 1276 N N . PRO A 1 156 ? 51.659 12.900 -21.820 1.00 84.69 156 PRO A N 1
ATOM 1277 C CA . PRO A 1 156 ? 52.744 11.928 -21.813 1.00 84.69 156 PRO A CA 1
ATOM 1278 C C . PRO A 1 156 ? 53.231 11.698 -20.379 1.00 84.69 156 PRO A C 1
ATOM 1280 O O . PRO A 1 156 ? 53.483 12.670 -19.659 1.00 84.69 156 PRO A O 1
ATOM 1283 N N . SER A 1 157 ? 53.401 10.428 -19.981 1.00 79.00 157 SER A N 1
ATOM 1284 C CA . SER A 1 157 ? 53.888 10.100 -18.636 1.00 79.00 157 SER A CA 1
ATOM 1285 C C . SER A 1 157 ? 55.178 10.875 -18.327 1.00 79.00 157 SER A C 1
ATOM 1287 O O . SER A 1 157 ? 56.092 11.025 -19.153 1.00 79.00 157 SER A O 1
ATOM 1289 N N . VAL A 1 158 ? 55.216 11.437 -17.119 1.00 74.12 158 VAL A N 1
ATOM 1290 C CA . VAL A 1 158 ? 56.351 12.202 -16.587 1.00 74.12 158 VAL A CA 1
ATOM 1291 C C . VAL A 1 158 ? 57.318 11.293 -15.815 1.00 74.12 158 VAL A C 1
ATOM 1293 O O . VAL A 1 158 ? 58.324 11.769 -15.278 1.00 74.12 158 VAL A O 1
ATOM 1296 N N . GLU A 1 159 ? 57.050 9.983 -15.768 1.00 69.19 159 GLU A N 1
ATOM 1297 C CA . GLU A 1 159 ? 57.919 8.991 -15.134 1.00 69.19 159 GLU A CA 1
ATOM 1298 C C . GLU A 1 159 ? 59.305 8.995 -15.784 1.00 69.19 159 GLU A C 1
ATOM 1300 O O . GLU A 1 159 ? 59.479 8.724 -16.968 1.00 69.19 159 GLU A O 1
ATOM 1305 N N . GLY A 1 160 ? 60.307 9.380 -14.989 1.00 64.62 160 GLY A N 1
ATOM 1306 C CA . GLY A 1 160 ? 61.705 9.509 -15.410 1.00 64.62 160 GLY A CA 1
ATOM 1307 C C . GLY A 1 160 ? 62.181 10.941 -15.683 1.00 64.62 160 GLY A C 1
ATOM 1308 O O . GLY A 1 160 ? 63.387 11.167 -15.674 1.00 64.62 160 GLY A O 1
ATOM 1309 N N . ARG A 1 161 ? 61.282 11.926 -15.853 1.00 63.28 161 ARG A N 1
ATOM 1310 C CA . ARG A 1 161 ? 61.658 13.344 -16.061 1.00 63.28 161 ARG A CA 1
ATOM 1311 C C . ARG A 1 161 ? 61.768 14.163 -14.776 1.00 63.28 161 ARG A C 1
ATOM 1313 O O . ARG A 1 161 ? 62.448 15.185 -14.771 1.00 63.28 161 ARG A O 1
ATOM 1320 N N . ILE A 1 162 ? 61.129 13.727 -13.692 1.00 67.12 162 ILE A N 1
ATOM 1321 C CA . ILE A 1 162 ? 61.194 14.414 -12.396 1.00 67.12 162 ILE A CA 1
ATOM 1322 C C . ILE A 1 162 ? 62.381 13.848 -11.602 1.00 67.12 162 ILE A C 1
ATOM 1324 O O . ILE A 1 162 ? 62.328 12.684 -11.187 1.00 67.12 162 ILE A O 1
ATOM 1328 N N . PRO A 1 163 ? 63.457 14.621 -11.361 1.00 68.56 163 PRO A N 1
ATOM 1329 C CA . PRO A 1 163 ? 64.514 14.176 -10.468 1.00 68.56 163 PRO A CA 1
ATOM 1330 C C . PRO A 1 163 ? 63.926 13.980 -9.066 1.00 68.56 163 PRO A C 1
ATOM 1332 O O . PRO A 1 163 ? 63.243 14.856 -8.535 1.00 68.56 163 PRO A O 1
ATOM 1335 N N . LYS A 1 164 ? 64.180 12.820 -8.449 1.00 67.75 164 LYS A N 1
ATOM 1336 C CA . LYS A 1 164 ? 63.792 12.570 -7.052 1.00 67.75 164 LYS A CA 1
ATOM 1337 C C . LYS A 1 164 ? 64.394 13.680 -6.184 1.00 67.75 164 LYS A C 1
ATOM 1339 O O . LYS A 1 164 ? 65.606 13.887 -6.224 1.00 67.75 164 LYS A O 1
ATOM 1344 N N . HIS A 1 165 ? 63.565 14.394 -5.419 1.00 65.00 165 HIS A N 1
ATOM 1345 C CA . HIS A 1 165 ? 64.041 15.478 -4.561 1.00 65.00 165 HIS A CA 1
ATOM 1346 C C . HIS A 1 165 ? 65.084 14.933 -3.573 1.00 65.00 165 HIS A C 1
ATOM 1348 O O . HIS A 1 165 ? 64.770 14.098 -2.726 1.00 65.00 165 HIS A O 1
ATOM 1354 N N . LYS A 1 166 ? 66.334 15.395 -3.700 1.00 64.06 166 LYS A N 1
ATOM 1355 C CA . LYS A 1 166 ? 67.521 14.817 -3.040 1.00 64.06 166 LYS A CA 1
ATOM 1356 C C . LYS A 1 166 ? 67.458 14.855 -1.506 1.00 64.06 166 LYS A C 1
ATOM 1358 O O . LYS A 1 166 ? 68.154 14.086 -0.853 1.00 64.06 166 LYS A O 1
ATOM 1363 N N . TYR A 1 167 ? 66.616 15.725 -0.944 1.00 61.41 167 TYR A N 1
ATOM 1364 C CA . TYR A 1 167 ? 66.565 16.020 0.492 1.00 61.41 167 TYR A CA 1
ATOM 1365 C C . TYR A 1 167 ? 65.261 15.604 1.179 1.00 61.41 167 TYR A C 1
ATOM 1367 O O . TYR A 1 167 ? 65.135 15.807 2.382 1.00 61.41 167 TYR A O 1
ATOM 1375 N N . TRP A 1 168 ? 64.270 15.064 0.454 1.00 53.06 168 TRP A N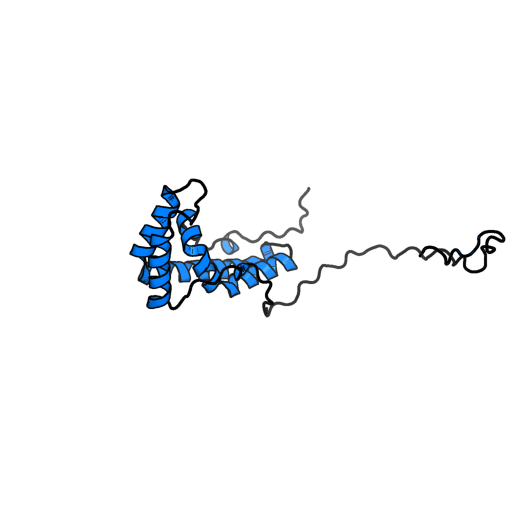 1
ATOM 1376 C CA . TRP A 1 168 ? 63.031 14.619 1.101 1.00 53.06 168 TRP A CA 1
ATOM 1377 C C . TRP A 1 168 ? 63.140 13.130 1.445 1.00 53.06 168 TRP A C 1
ATOM 1379 O O . TRP A 1 168 ? 63.107 12.299 0.532 1.00 53.06 168 TRP A O 1
ATOM 1389 N N . PRO A 1 169 ? 63.279 12.751 2.728 1.00 64.44 169 PRO A N 1
ATOM 1390 C CA . PRO A 1 169 ? 63.251 11.347 3.098 1.00 64.44 169 PRO A CA 1
ATOM 1391 C C . PRO A 1 169 ? 61.880 10.770 2.740 1.00 64.44 169 PRO A C 1
ATOM 1393 O O . PRO A 1 169 ? 60.844 11.396 2.981 1.00 64.44 169 PRO A O 1
ATOM 1396 N N . LYS A 1 170 ? 61.861 9.557 2.176 1.00 63.16 170 LYS A N 1
ATOM 1397 C CA . LYS A 1 170 ? 60.640 8.751 2.093 1.00 63.16 170 LYS A CA 1
ATOM 1398 C C . LYS A 1 170 ? 60.177 8.520 3.532 1.00 63.16 170 LYS A C 1
ATOM 1400 O O . LYS A 1 170 ? 60.706 7.638 4.201 1.00 63.16 170 LYS A O 1
ATOM 1405 N N . ARG A 1 171 ? 59.272 9.355 4.049 1.00 56.97 171 ARG A N 1
ATOM 1406 C CA . ARG A 1 171 ? 58.717 9.188 5.396 1.00 56.97 171 ARG A CA 1
ATOM 1407 C C . ARG A 1 171 ? 57.867 7.920 5.416 1.00 56.97 171 ARG A C 1
ATOM 1409 O O . ARG A 1 171 ? 56.676 7.958 5.148 1.00 56.97 171 ARG A O 1
ATOM 1416 N N . GLY A 1 172 ? 58.521 6.806 5.725 1.00 58.38 172 GLY A N 1
ATOM 1417 C CA . GLY A 1 172 ? 57.935 5.578 6.249 1.00 58.38 172 GLY A CA 1
ATOM 1418 C C . GLY A 1 172 ? 58.013 5.546 7.776 1.00 58.38 172 GLY A C 1
ATOM 1419 O O . GLY A 1 172 ? 58.456 4.554 8.331 1.00 58.38 172 GLY A O 1
ATOM 1420 N N . LEU A 1 173 ? 57.653 6.649 8.438 1.00 55.12 173 LEU A N 1
ATOM 1421 C CA . LEU A 1 173 ? 57.477 6.735 9.892 1.00 55.12 173 LEU A CA 1
ATOM 1422 C C . LEU A 1 173 ? 56.368 7.752 10.192 1.00 55.12 173 LEU A C 1
ATOM 1424 O O . LEU A 1 173 ? 56.626 8.921 10.458 1.00 55.12 173 LEU A O 1
ATOM 1428 N N . PHE A 1 174 ? 55.129 7.294 10.071 1.00 50.38 174 PHE A N 1
ATOM 1429 C CA . PHE A 1 174 ? 54.007 7.740 10.894 1.00 50.38 174 PHE A CA 1
ATOM 1430 C C . PHE A 1 174 ? 53.234 6.467 11.244 1.00 50.38 174 PHE A C 1
ATOM 1432 O O . PHE A 1 174 ? 52.301 6.075 10.548 1.00 50.38 174 PHE A O 1
ATOM 1439 N N . SER A 1 175 ? 53.758 5.767 12.248 1.00 47.53 175 SER A N 1
ATOM 1440 C CA . SER A 1 175 ? 52.984 4.936 13.171 1.00 47.53 175 SER A CA 1
ATOM 1441 C C . SER A 1 175 ? 52.558 5.809 14.338 1.00 47.53 175 SER A C 1
ATOM 1443 O O . SER A 1 175 ? 53.461 6.537 14.819 1.00 47.53 175 SER A O 1
#

Sequence (175 aa):
MPWKETDYLPSYEELTVPELTLTTPVMRAGALHFGKYCDNQCKEFMLCYYETMDPRKCLNEGKEVTRCGFEFFGKVKKHCADEFTKFHECIDFSSRDLIFKPCKKQQKIFDVCMREKVGIERPPVGYFSLTRVHHTERPKHTLPKIPLPDPIPDPPSVEGRIPKHKYWPKRGLFS

Foldseek 3Di:
DDDDPPDDDDDPVLVDADDDPDDPLLCVLCVQQLCVQCVQLVVVLVVCCVQVVDNRVSSVSV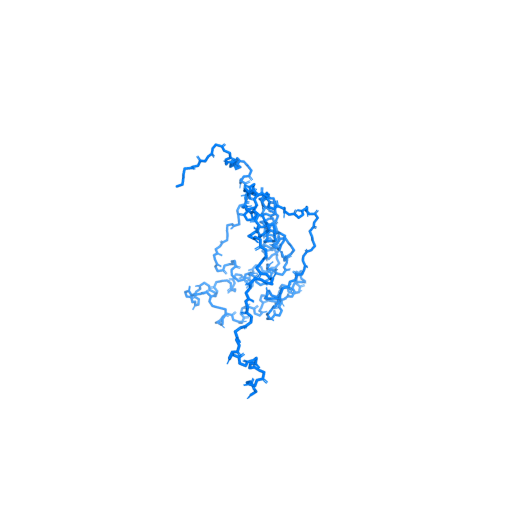NVSRVSVCVSVVQCCVFPVVLSVLQSVCLVPVDPVSDCVVRVVSSVVSQVRCCPRVVGHGDDPCPVVDDDDHDDPDDGDDDPPDPDPDDDDDDPDCVPVDDDPPPDPPPPDDD

Radius of gyration: 27.86 Å; Cα contacts (8 Å, |Δi|>4): 107; chains: 1; bounding box: 85×41×50 Å

Solvent-accessible surface area (backbone atoms only — not comparable to full-atom values): 11246 Å² total; per-residue (Å²): 133,84,86,59,99,82,71,84,74,81,56,70,76,78,67,66,64,90,73,84,93,67,55,69,43,51,52,61,63,42,38,63,53,49,51,64,73,39,40,66,44,48,47,51,29,50,50,45,36,70,61,61,73,40,72,83,81,34,50,67,40,47,51,49,34,49,52,44,47,53,54,49,54,50,49,41,56,75,72,39,41,72,44,44,48,57,28,21,52,42,25,57,75,72,35,98,82,56,53,64,77,89,36,49,69,40,45,52,55,32,49,50,44,35,33,74,75,71,67,49,68,74,69,61,93,60,60,88,76,54,86,74,91,79,92,71,91,69,80,82,72,73,80,79,80,73,89,68,77,78,79,76,79,76,77,79,81,61,85,86,74,66,77,77,65,92,82,66,76,84,81,86,74,85,128

Organism: NCBI:txid2493646

pLDDT: mean 87.61, std 11.9, range [47.53, 97.0]